Protein AF-A0A831M1P0-F1 (afdb_monomer_lite)

Sequence (87 aa):
MQKMNPPKCDDLDYIHFLIAAQKVFTCTEAARCQPEGQHSPAHDAFTRLLRRQPLDTEALWQEAKAFVDPKRGLLVLDDTTLDKPYA

Structure (mmCIF, N/CA/C/O backbone):
data_AF-A0A831M1P0-F1
#
_entry.id   AF-A0A831M1P0-F1
#
loop_
_atom_site.group_PDB
_atom_site.id
_atom_site.type_symbol
_atom_site.label_atom_id
_atom_site.label_alt_id
_atom_site.label_comp_id
_atom_site.label_asym_id
_atom_site.label_entity_id
_atom_site.label_seq_id
_atom_site.pdbx_PDB_ins_code
_atom_site.Cartn_x
_atom_site.Cartn_y
_atom_site.Cartn_z
_atom_site.occupancy
_atom_site.B_iso_or_equiv
_atom_site.auth_seq_id
_atom_site.auth_comp_id
_atom_site.auth_asym_id
_atom_site.auth_atom_id
_atom_site.pdbx_PDB_model_num
ATOM 1 N N . MET A 1 1 ? 29.530 18.104 -8.405 1.00 44.66 1 MET A N 1
ATOM 2 C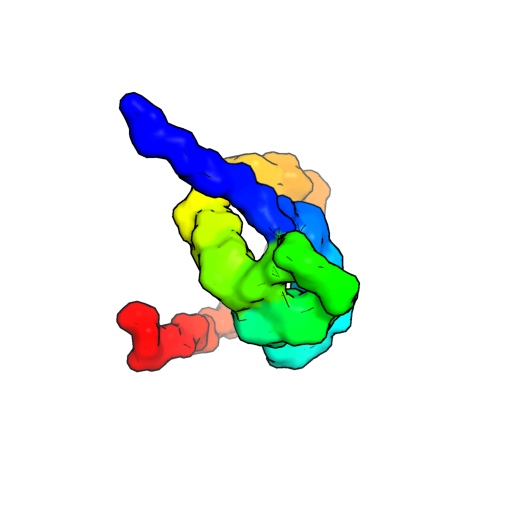 CA . MET A 1 1 ? 28.295 17.441 -7.925 1.00 44.66 1 MET A CA 1
ATOM 3 C C . MET A 1 1 ? 27.906 16.391 -8.954 1.00 44.66 1 MET A C 1
ATOM 5 O O . MET A 1 1 ? 27.749 16.741 -10.116 1.00 44.66 1 MET A O 1
ATOM 9 N N . GLN A 1 2 ? 27.870 15.111 -8.576 1.00 51.00 2 GLN A N 1
ATOM 10 C CA . GLN A 1 2 ? 27.491 14.020 -9.483 1.00 51.00 2 GLN A CA 1
ATOM 11 C C . GLN A 1 2 ? 26.021 14.202 -9.892 1.00 51.00 2 GLN A C 1
ATOM 13 O O . GLN A 1 2 ? 25.157 14.357 -9.031 1.00 51.00 2 GLN A O 1
ATOM 18 N N . LYS A 1 3 ? 25.744 14.233 -11.199 1.00 56.38 3 LYS A N 1
ATOM 19 C CA . LYS A 1 3 ? 24.388 14.368 -11.743 1.00 56.38 3 LYS A CA 1
ATOM 20 C C . LYS A 1 3 ? 23.629 13.073 -11.440 1.00 56.38 3 LYS A C 1
ATOM 22 O O . LYS A 1 3 ? 23.857 12.060 -12.093 1.00 56.38 3 LYS A O 1
ATOM 27 N N . MET A 1 4 ? 22.796 13.083 -10.402 1.00 71.88 4 MET A N 1
ATOM 28 C CA . MET A 1 4 ? 21.939 11.945 -10.076 1.00 71.88 4 MET A CA 1
ATOM 29 C C . MET A 1 4 ? 20.888 11.795 -11.178 1.00 71.88 4 MET A C 1
ATOM 31 O O . MET A 1 4 ? 20.286 12.785 -11.597 1.00 71.88 4 MET A O 1
ATOM 35 N N . ASN A 1 5 ? 20.686 10.571 -11.666 1.00 76.19 5 ASN A N 1
ATOM 36 C CA . ASN A 1 5 ? 19.622 10.304 -12.628 1.00 76.19 5 ASN A CA 1
ATOM 37 C C . ASN A 1 5 ? 18.265 10.672 -12.008 1.00 76.19 5 ASN A C 1
ATOM 39 O O . ASN A 1 5 ? 18.055 10.396 -10.818 1.00 76.19 5 ASN A O 1
ATOM 43 N N . PRO A 1 6 ? 17.352 11.281 -12.784 1.00 84.12 6 PRO A N 1
ATOM 44 C CA . PRO A 1 6 ? 16.021 11.598 -12.289 1.00 84.12 6 PRO A CA 1
ATOM 45 C C . PRO A 1 6 ? 15.298 10.317 -11.830 1.00 84.12 6 PRO A C 1
ATOM 47 O O . PRO A 1 6 ? 15.589 9.227 -12.341 1.00 84.12 6 PRO A O 1
ATOM 50 N N . PRO A 1 7 ? 14.392 10.416 -10.840 1.00 88.31 7 PRO A N 1
ATOM 51 C CA . PRO A 1 7 ? 13.554 9.287 -10.450 1.00 88.31 7 PRO A CA 1
ATOM 52 C C . PRO A 1 7 ? 12.756 8.775 -11.657 1.00 88.31 7 PRO A C 1
ATOM 54 O O . PRO A 1 7 ? 12.300 9.562 -12.481 1.00 88.31 7 PRO A O 1
ATOM 57 N N . LYS A 1 8 ? 12.632 7.448 -11.768 1.00 90.25 8 LYS A N 1
ATOM 58 C CA . LYS A 1 8 ? 11.899 6.775 -12.857 1.00 90.25 8 LYS A CA 1
ATOM 59 C C . LYS A 1 8 ? 10.424 6.502 -12.534 1.00 90.25 8 LYS A C 1
ATOM 61 O O . LYS A 1 8 ? 9.707 6.041 -13.407 1.00 90.25 8 LYS A O 1
ATOM 66 N N . CYS A 1 9 ? 10.028 6.710 -11.286 1.00 91.56 9 CYS A N 1
ATOM 67 C CA . CYS A 1 9 ? 8.675 6.533 -10.775 1.00 91.56 9 CYS A CA 1
ATOM 68 C C . CYS A 1 9 ? 8.430 7.571 -9.679 1.00 91.56 9 CYS A C 1
ATOM 70 O O . CYS A 1 9 ? 9.388 7.992 -9.010 1.00 91.56 9 CYS A O 1
ATOM 72 N N . ASP A 1 10 ? 7.173 7.941 -9.487 1.00 91.75 10 ASP A N 1
ATOM 73 C CA . ASP A 1 10 ? 6.721 8.838 -8.429 1.00 91.75 10 ASP A CA 1
ATOM 74 C C . ASP A 1 10 ? 5.790 8.137 -7.426 1.00 91.75 10 ASP A C 1
ATOM 76 O O . ASP A 1 10 ? 5.626 6.914 -7.423 1.00 91.75 10 ASP A O 1
ATOM 80 N N . ASP A 1 11 ? 5.270 8.914 -6.482 1.00 90.88 11 ASP A N 1
ATOM 81 C CA . ASP A 1 11 ? 4.375 8.445 -5.434 1.00 90.88 11 ASP A CA 1
ATOM 82 C C . ASP A 1 11 ? 3.023 7.977 -5.9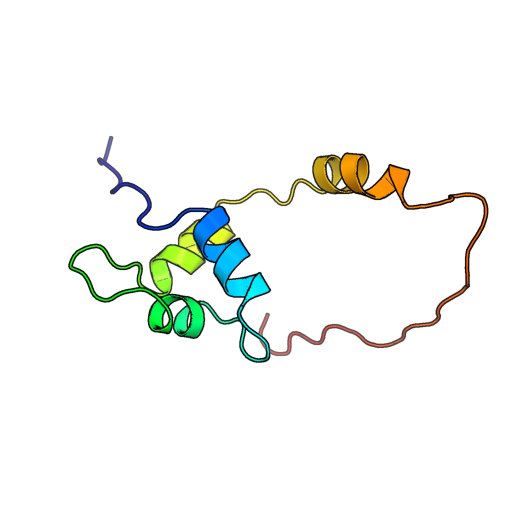81 1.00 90.88 11 ASP A C 1
ATOM 84 O O . ASP A 1 11 ? 2.529 6.936 -5.544 1.00 90.88 11 ASP A O 1
ATOM 88 N N . LEU A 1 12 ? 2.465 8.678 -6.968 1.00 92.38 12 LEU A N 1
ATOM 89 C CA . LEU A 1 12 ? 1.213 8.300 -7.623 1.00 92.38 12 LEU A CA 1
ATOM 90 C C . LEU A 1 12 ? 1.325 6.953 -8.336 1.00 92.38 12 LEU A C 1
ATOM 92 O O . LEU A 1 12 ? 0.410 6.136 -8.218 1.00 92.38 12 LEU A O 1
ATOM 96 N N . ASP A 1 13 ? 2.445 6.676 -9.007 1.00 91.88 13 ASP A N 1
ATOM 97 C CA . ASP A 1 13 ? 2.696 5.371 -9.629 1.00 91.88 13 ASP A CA 1
ATOM 98 C C . ASP A 1 13 ? 2.566 4.230 -8.610 1.00 91.88 13 ASP A C 1
ATOM 100 O O . ASP A 1 13 ? 1.932 3.201 -8.868 1.00 91.88 13 ASP A O 1
ATOM 104 N N . TYR A 1 14 ? 3.159 4.412 -7.426 1.00 92.81 14 TYR A N 1
ATOM 105 C CA . TYR A 1 14 ? 3.134 3.397 -6.378 1.00 92.81 14 TYR A CA 1
ATOM 106 C C . TYR A 1 14 ? 1.774 3.327 -5.669 1.00 92.81 14 TYR A C 1
ATOM 108 O O . TYR A 1 14 ? 1.310 2.231 -5.364 1.00 92.81 14 TYR A O 1
ATOM 116 N N . ILE A 1 15 ? 1.092 4.458 -5.465 1.00 92.56 15 ILE A N 1
ATOM 117 C CA . ILE A 1 15 ? -0.267 4.503 -4.905 1.00 92.56 15 ILE A CA 1
ATOM 118 C C . ILE A 1 15 ? -1.249 3.769 -5.821 1.00 92.56 15 ILE A C 1
ATOM 120 O O . ILE A 1 15 ? -2.009 2.925 -5.349 1.00 92.56 15 ILE A O 1
ATOM 124 N N . HIS A 1 16 ? -1.209 4.022 -7.131 1.00 94.31 16 HIS A N 1
ATOM 125 C CA . HIS A 1 16 ? -2.055 3.309 -8.088 1.00 94.31 16 HIS A CA 1
ATOM 126 C C . HIS A 1 16 ? -1.772 1.806 -8.088 1.00 94.31 16 HIS A C 1
ATOM 128 O O . HIS A 1 16 ? -2.711 1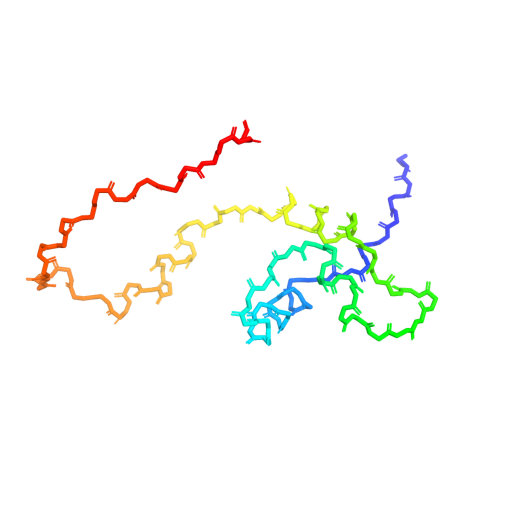.009 -8.118 1.00 94.31 16 HIS A O 1
ATOM 134 N N . PHE A 1 17 ? -0.499 1.408 -7.987 1.00 94.56 17 PHE A N 1
ATOM 135 C CA . PHE A 1 17 ? -0.143 0.005 -7.796 1.00 94.56 17 PHE A CA 1
ATOM 136 C C . PHE A 1 17 ? -0.761 -0.570 -6.514 1.00 94.56 17 PHE A C 1
ATOM 138 O O . PHE A 1 17 ? -1.360 -1.638 -6.581 1.00 94.56 17 PHE A O 1
ATOM 145 N N . LEU A 1 18 ? -0.672 0.122 -5.373 1.00 93.69 18 LEU A N 1
ATOM 146 C CA . LEU A 1 18 ? -1.246 -0.348 -4.105 1.00 93.69 18 LEU A CA 1
ATOM 147 C C . LEU A 1 18 ? -2.775 -0.456 -4.145 1.00 93.69 18 LEU A C 1
ATOM 149 O O . LEU A 1 18 ? -3.325 -1.390 -3.571 1.00 93.69 18 LEU A O 1
ATOM 153 N N . ILE A 1 19 ? -3.455 0.463 -4.836 1.00 93.88 19 ILE A N 1
ATOM 154 C CA . ILE A 1 19 ? -4.914 0.424 -5.020 1.00 93.88 19 ILE A CA 1
ATOM 155 C C . ILE A 1 19 ? -5.321 -0.758 -5.913 1.00 93.88 19 ILE A C 1
ATOM 157 O O . ILE A 1 19 ? -6.347 -1.394 -5.672 1.00 93.88 19 ILE A O 1
ATOM 161 N N . ALA A 1 20 ? -4.536 -1.056 -6.952 1.00 93.88 20 ALA A N 1
ATOM 162 C CA . ALA A 1 20 ? -4.839 -2.121 -7.906 1.00 93.88 20 ALA A CA 1
ATOM 163 C C . ALA A 1 20 ? -4.407 -3.519 -7.424 1.00 93.88 20 ALA A C 1
ATOM 165 O O . ALA A 1 20 ? -5.051 -4.522 -7.750 1.00 93.88 20 ALA A O 1
ATOM 166 N N . ALA A 1 21 ? -3.308 -3.613 -6.675 1.00 92.56 21 ALA A N 1
ATOM 167 C CA . ALA A 1 21 ? -2.779 -4.864 -6.155 1.00 92.56 21 ALA A CA 1
ATOM 168 C C . ALA A 1 21 ? -3.675 -5.399 -5.031 1.00 92.56 21 ALA A C 1
ATOM 170 O O . ALA A 1 21 ? -4.044 -4.685 -4.110 1.00 92.56 21 ALA A O 1
ATOM 171 N N . GLN A 1 22 ? -4.013 -6.688 -5.084 1.00 88.19 22 GLN A N 1
ATOM 172 C CA . GLN A 1 22 ? -4.925 -7.294 -4.100 1.00 88.19 22 GLN A CA 1
ATOM 173 C C . GLN A 1 22 ? -4.225 -8.219 -3.101 1.00 88.19 22 GLN A C 1
ATOM 175 O O . GLN A 1 22 ? -4.810 -8.578 -2.084 1.00 88.19 22 GLN A O 1
ATOM 180 N N . LYS A 1 23 ? -3.010 -8.688 -3.417 1.00 88.38 23 LYS A N 1
ATOM 181 C CA . LYS A 1 23 ? -2.366 -9.790 -2.678 1.00 88.38 23 LYS A CA 1
ATOM 182 C C . LYS A 1 23 ? -0.872 -9.618 -2.459 1.00 88.38 23 LYS A C 1
ATOM 184 O O . LYS A 1 23 ? -0.374 -10.002 -1.408 1.00 88.38 23 LYS A O 1
ATOM 189 N N . VAL A 1 24 ? -0.148 -9.107 -3.453 1.00 91.25 24 VAL A N 1
ATOM 190 C CA . VAL A 1 24 ? 1.314 -9.042 -3.408 1.00 91.25 24 VAL A CA 1
ATOM 191 C C . VAL A 1 24 ? 1.754 -7.606 -3.644 1.00 91.25 24 VAL A C 1
ATOM 193 O O . VAL A 1 24 ? 1.495 -7.038 -4.700 1.00 91.25 24 VAL A O 1
ATOM 196 N N . PHE A 1 25 ? 2.414 -7.034 -2.639 1.00 91.94 25 PHE A N 1
ATOM 197 C CA . PHE A 1 25 ? 2.747 -5.609 -2.559 1.00 91.94 25 PHE A CA 1
ATOM 198 C C . PHE A 1 25 ? 4.264 -5.389 -2.530 1.00 91.94 25 PHE A C 1
ATOM 200 O O . PHE A 1 25 ? 4.782 -4.608 -1.735 1.00 91.94 25 PHE A O 1
ATOM 207 N N . THR A 1 26 ? 5.008 -6.141 -3.341 1.00 93.69 26 THR A N 1
ATOM 208 C CA . THR A 1 26 ? 6.469 -6.021 -3.401 1.00 93.69 26 THR A CA 1
ATOM 209 C C . THR A 1 26 ? 6.892 -5.068 -4.517 1.00 93.69 26 THR A C 1
ATOM 211 O O . THR A 1 26 ? 6.217 -4.939 -5.538 1.00 93.69 26 THR A O 1
ATOM 214 N N . CYS A 1 27 ? 8.076 -4.464 -4.387 1.00 94.19 27 CYS A N 1
ATOM 215 C CA . CYS A 1 27 ? 8.665 -3.648 -5.454 1.00 94.19 27 CYS A CA 1
ATOM 216 C C . CYS A 1 27 ? 8.898 -4.436 -6.758 1.00 94.19 27 CYS A C 1
ATOM 218 O O . CYS A 1 27 ? 8.945 -3.845 -7.834 1.00 94.19 27 CYS A O 1
ATOM 220 N N . THR A 1 28 ? 9.074 -5.761 -6.681 1.00 95.25 28 THR A N 1
ATOM 221 C CA . THR A 1 28 ? 9.201 -6.624 -7.867 1.00 95.25 28 THR A CA 1
ATOM 222 C C . THR A 1 28 ? 7.876 -6.771 -8.599 1.00 95.25 28 THR A C 1
ATOM 224 O O . THR A 1 28 ? 7.854 -6.692 -9.823 1.00 95.25 28 THR A O 1
ATOM 227 N N . GLU A 1 29 ? 6.773 -6.913 -7.865 1.00 95.69 29 GLU A N 1
ATOM 228 C CA . GLU A 1 29 ? 5.437 -6.944 -8.459 1.00 95.69 29 GLU A CA 1
ATOM 229 C C . GLU A 1 29 ? 5.045 -5.577 -9.009 1.00 95.69 29 GLU A C 1
ATOM 231 O O . GLU A 1 29 ? 4.519 -5.508 -10.117 1.00 95.69 29 GLU A O 1
ATOM 236 N N . ALA A 1 30 ? 5.381 -4.497 -8.296 1.00 94.62 30 ALA A N 1
ATOM 237 C CA . ALA A 1 30 ? 5.192 -3.135 -8.785 1.00 94.62 30 ALA A CA 1
ATOM 238 C C . ALA A 1 30 ? 5.883 -2.938 -10.138 1.00 94.62 30 ALA A C 1
ATOM 240 O O . ALA A 1 30 ? 5.247 -2.475 -11.073 1.00 94.62 30 ALA A O 1
ATOM 241 N N . ALA A 1 31 ? 7.141 -3.370 -10.278 1.00 94.75 31 ALA A N 1
ATOM 242 C CA . ALA A 1 31 ? 7.872 -3.304 -11.543 1.00 94.75 31 ALA A CA 1
ATOM 243 C C . ALA A 1 31 ? 7.273 -4.193 -12.643 1.00 94.75 31 ALA A C 1
ATOM 245 O O . ALA A 1 31 ? 7.249 -3.792 -13.802 1.00 94.75 31 ALA A O 1
ATOM 246 N N . ARG A 1 32 ? 6.768 -5.385 -12.300 1.00 93.75 32 ARG A N 1
ATOM 247 C CA . ARG A 1 32 ? 6.140 -6.294 -13.273 1.00 93.75 32 ARG A CA 1
ATOM 248 C C . ARG A 1 32 ? 4.847 -5.719 -13.858 1.00 93.75 32 ARG A C 1
ATOM 250 O O . ARG A 1 32 ? 4.535 -5.992 -15.010 1.00 93.75 32 ARG A O 1
ATOM 257 N N . CYS A 1 33 ? 4.084 -4.969 -13.067 1.00 91.56 33 CYS A N 1
ATOM 258 C CA . CYS A 1 33 ? 2.798 -4.406 -13.485 1.00 91.56 33 CYS A CA 1
ATOM 259 C C . CYS A 1 33 ? 2.924 -3.128 -14.332 1.00 91.56 33 CYS A C 1
ATOM 261 O O . CYS A 1 33 ? 1.904 -2.585 -14.753 1.00 91.56 33 CYS A O 1
ATOM 263 N N . GLN A 1 34 ? 4.140 -2.634 -14.567 1.00 90.38 34 GLN A N 1
ATOM 264 C CA . GLN A 1 34 ? 4.358 -1.411 -15.334 1.00 90.38 34 GLN A CA 1
ATOM 265 C C . GLN A 1 34 ? 4.309 -1.673 -16.842 1.00 90.38 34 GLN A C 1
ATOM 267 O O . GLN A 1 34 ? 4.739 -2.737 -17.294 1.00 90.38 34 GLN A O 1
ATOM 272 N N . PRO A 1 35 ? 3.829 -0.706 -17.645 1.00 88.56 35 PRO A N 1
ATOM 273 C CA . PRO A 1 35 ? 3.864 -0.812 -19.097 1.00 88.56 35 PRO A CA 1
ATOM 274 C C . PRO A 1 35 ? 5.286 -1.043 -19.621 1.00 88.56 35 PRO A C 1
ATOM 276 O O . PRO A 1 35 ? 6.255 -0.464 -19.120 1.00 88.56 35 PRO A O 1
ATOM 279 N N . GLU A 1 36 ? 5.422 -1.860 -20.663 1.00 87.75 36 GLU A N 1
ATOM 280 C CA . GLU A 1 36 ? 6.713 -2.081 -21.312 1.00 87.75 36 GLU A CA 1
ATOM 281 C C . GLU A 1 36 ? 7.232 -0.791 -21.965 1.00 87.75 36 GLU A C 1
ATOM 283 O O . GLU A 1 36 ? 6.506 -0.076 -22.657 1.00 87.75 36 GLU A O 1
ATOM 288 N N . GLY A 1 37 ? 8.514 -0.483 -21.757 1.00 86.19 37 GLY A N 1
ATOM 289 C CA . GLY A 1 37 ? 9.142 0.696 -22.343 1.00 86.19 37 GLY A CA 1
ATOM 290 C C . GLY A 1 37 ? 10.567 0.925 -21.850 1.00 86.19 37 GLY A C 1
ATOM 291 O O . GLY A 1 37 ? 10.963 0.457 -20.785 1.00 86.19 37 GLY A O 1
ATOM 292 N N . GLN A 1 38 ? 11.345 1.698 -22.612 1.00 81.75 38 GLN A N 1
ATOM 293 C CA . GLN A 1 38 ? 12.763 1.969 -22.323 1.00 81.75 38 GLN A CA 1
ATOM 294 C C . GLN A 1 38 ? 12.998 2.627 -20.947 1.00 81.75 38 GLN A C 1
ATOM 296 O O . GLN A 1 38 ? 14.071 2.488 -20.359 1.00 81.75 38 GLN A O 1
ATOM 301 N N . HIS A 1 39 ? 11.990 3.327 -20.423 1.00 83.12 39 HIS A N 1
ATOM 302 C CA . HIS A 1 39 ? 12.051 4.041 -19.146 1.00 83.12 39 HIS A CA 1
ATOM 303 C C . HIS A 1 39 ? 11.250 3.371 -18.027 1.00 83.12 39 HIS A C 1
ATOM 305 O O . HIS A 1 39 ? 11.147 3.951 -16.949 1.00 83.12 39 HIS A O 1
ATOM 311 N N . SER A 1 40 ? 10.732 2.159 -18.253 1.00 89.00 40 SER A N 1
ATOM 312 C CA . SER A 1 40 ? 9.891 1.481 -17.270 1.00 89.00 40 SER A CA 1
ATOM 313 C C . SER A 1 40 ? 10.661 1.248 -15.952 1.00 89.00 40 SER A C 1
ATOM 315 O O . SER A 1 40 ? 11.838 0.847 -15.985 1.00 89.00 40 SER A O 1
ATOM 317 N N . PRO A 1 41 ? 10.078 1.580 -14.785 1.00 92.31 41 PRO A N 1
ATOM 318 C CA . PRO A 1 41 ? 10.782 1.519 -13.513 1.00 92.31 41 PRO A CA 1
ATOM 319 C C . PRO A 1 41 ? 10.974 0.067 -13.061 1.00 92.31 41 PRO A C 1
ATOM 321 O O . PRO A 1 41 ? 10.036 -0.716 -12.946 1.00 92.31 41 PRO A O 1
ATOM 324 N N . ALA A 1 42 ? 12.222 -0.284 -12.756 1.00 93.31 42 ALA A N 1
ATOM 325 C CA . ALA A 1 42 ? 12.551 -1.555 -12.125 1.00 93.31 42 ALA A CA 1
ATOM 326 C C . ALA A 1 42 ? 12.295 -1.507 -10.607 1.00 93.31 42 ALA A C 1
ATOM 328 O O . ALA A 1 42 ? 12.087 -0.444 -10.018 1.00 93.31 42 ALA A O 1
ATOM 329 N N . HIS A 1 43 ? 12.370 -2.666 -9.948 1.00 93.50 43 HIS A N 1
ATOM 330 C CA . HIS A 1 43 ? 12.102 -2.797 -8.511 1.00 93.50 43 HIS A CA 1
ATOM 331 C C . HIS A 1 43 ? 12.983 -1.883 -7.636 1.00 93.50 43 HIS A C 1
ATOM 333 O O . HIS A 1 43 ? 12.544 -1.389 -6.599 1.00 93.50 43 HIS A O 1
ATOM 339 N N . ASP A 1 44 ? 14.224 -1.619 -8.049 1.00 93.44 44 ASP A N 1
ATOM 340 C CA . ASP A 1 44 ? 15.158 -0.751 -7.330 1.00 93.44 44 ASP A CA 1
ATOM 341 C C . ASP A 1 44 ? 14.765 0.739 -7.400 1.00 93.44 44 ASP A C 1
ATOM 343 O O . ASP A 1 44 ? 15.111 1.512 -6.503 1.00 93.44 44 ASP A O 1
ATOM 347 N N . ALA A 1 45 ? 14.022 1.156 -8.431 1.00 93.56 45 ALA A N 1
ATOM 348 C CA . ALA A 1 45 ? 13.453 2.495 -8.535 1.00 93.56 45 ALA A CA 1
ATOM 349 C C . ALA A 1 45 ? 12.386 2.714 -7.455 1.00 93.56 45 ALA A C 1
ATOM 351 O O . ALA A 1 45 ? 12.506 3.679 -6.700 1.00 93.56 45 ALA A O 1
ATOM 352 N N . PHE A 1 46 ? 11.453 1.769 -7.297 1.00 94.19 46 PHE A N 1
ATOM 353 C CA . PHE A 1 46 ? 10.444 1.798 -6.232 1.00 94.19 46 PHE A CA 1
ATOM 354 C C . PHE A 1 46 ? 11.076 1.728 -4.839 1.00 94.19 46 PHE A C 1
ATOM 356 O O . PHE A 1 46 ? 10.748 2.530 -3.970 1.00 94.19 46 PHE A O 1
ATOM 363 N N . THR A 1 47 ? 12.070 0.860 -4.629 1.00 93.25 47 THR A N 1
ATOM 364 C CA . THR A 1 47 ? 12.798 0.815 -3.349 1.00 93.25 47 THR A CA 1
ATOM 365 C C . THR A 1 47 ? 13.454 2.158 -3.020 1.00 93.25 47 THR A C 1
ATOM 367 O O . THR A 1 47 ? 13.432 2.597 -1.871 1.00 93.25 47 THR A O 1
ATOM 370 N N . ARG A 1 48 ? 14.040 2.843 -4.012 1.00 93.25 48 ARG A N 1
ATOM 371 C CA . ARG A 1 48 ? 14.622 4.178 -3.810 1.00 93.25 48 ARG A CA 1
ATOM 372 C C . ARG A 1 48 ? 13.564 5.250 -3.572 1.00 93.25 48 ARG A C 1
ATOM 374 O O . ARG A 1 48 ? 13.845 6.144 -2.784 1.00 93.25 48 ARG A O 1
ATOM 381 N N . LEU A 1 49 ? 12.408 5.182 -4.231 1.00 92.62 49 LEU A N 1
ATOM 382 C CA . LEU A 1 49 ? 11.274 6.074 -3.978 1.00 92.62 49 LEU A CA 1
ATOM 383 C C . LEU A 1 49 ? 10.835 5.963 -2.512 1.00 92.62 49 LEU A C 1
ATOM 385 O O . LEU A 1 49 ? 10.903 6.948 -1.783 1.00 92.62 49 LEU A O 1
ATOM 389 N N . LEU A 1 50 ? 10.507 4.749 -2.061 1.00 90.62 50 LEU A N 1
ATOM 390 C CA . LEU A 1 50 ? 10.015 4.495 -0.704 1.00 90.62 50 LEU A CA 1
ATOM 391 C C . LEU A 1 50 ? 11.024 4.890 0.377 1.00 90.62 50 LEU A C 1
ATOM 393 O O . LEU A 1 50 ? 10.650 5.429 1.409 1.00 90.62 50 LEU A O 1
ATOM 397 N N . ARG A 1 51 ? 12.323 4.678 0.136 1.00 89.81 51 ARG A N 1
ATOM 398 C CA . ARG A 1 51 ? 13.382 5.079 1.079 1.00 89.81 51 ARG A CA 1
ATOM 399 C C . ARG A 1 51 ? 13.583 6.591 1.191 1.00 89.81 51 ARG A C 1
ATOM 401 O O . ARG A 1 51 ? 14.185 7.034 2.162 1.00 89.81 51 ARG A O 1
ATOM 408 N N . ARG A 1 52 ? 13.177 7.370 0.185 1.00 88.44 52 ARG A N 1
ATOM 409 C CA . ARG A 1 52 ? 13.318 8.837 0.194 1.00 88.44 52 ARG A CA 1
ATOM 410 C C . ARG A 1 52 ? 12.135 9.531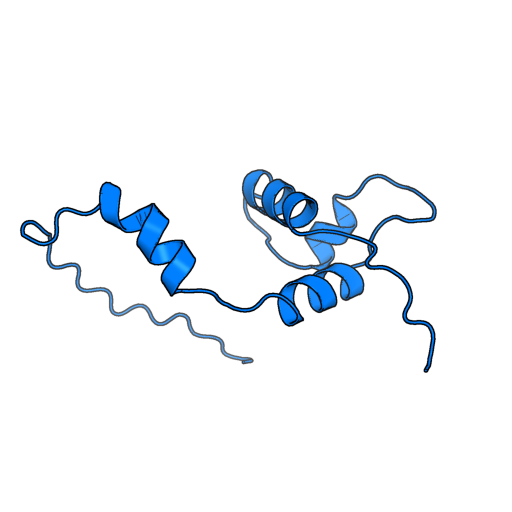 0.844 1.00 88.44 52 ARG A C 1
ATOM 412 O O . ARG A 1 52 ? 12.285 10.682 1.239 1.00 88.44 52 ARG A O 1
ATOM 419 N N . GLN A 1 53 ? 10.977 8.880 0.892 1.00 80.94 53 GLN A N 1
ATOM 420 C CA . GLN A 1 53 ? 9.777 9.499 1.423 1.00 80.94 53 GLN A CA 1
ATOM 421 C C . GLN A 1 53 ? 9.876 9.600 2.949 1.00 80.94 53 GLN A C 1
ATOM 423 O O . GLN A 1 53 ? 10.023 8.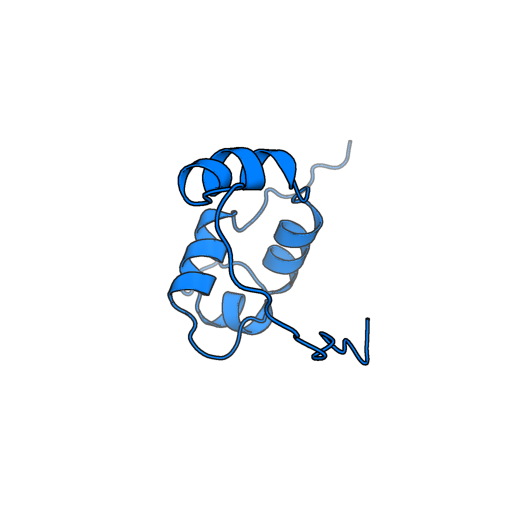573 3.618 1.00 80.94 53 GLN A O 1
ATOM 428 N N . PRO A 1 54 ? 9.826 10.817 3.516 1.00 75.56 54 PRO A N 1
ATOM 429 C CA . PRO A 1 54 ? 9.687 10.965 4.951 1.00 75.56 54 PRO A CA 1
ATOM 430 C C . PRO A 1 54 ? 8.318 10.421 5.369 1.00 75.56 54 PRO A C 1
ATOM 432 O O . PRO A 1 54 ? 7.308 10.690 4.720 1.00 75.56 54 PRO A O 1
ATOM 435 N N . LEU A 1 55 ? 8.283 9.660 6.461 1.00 73.06 55 LEU A N 1
ATOM 436 C CA . LEU A 1 55 ? 7.029 9.301 7.115 1.00 73.06 55 LEU A CA 1
ATOM 437 C C . LEU A 1 55 ? 6.514 10.550 7.839 1.00 73.06 55 LEU A C 1
ATOM 439 O O . LEU A 1 55 ? 6.866 10.785 8.993 1.00 73.06 55 LEU A O 1
ATOM 443 N N . ASP A 1 56 ? 5.733 11.379 7.149 1.00 83.62 56 ASP A N 1
ATOM 444 C CA . ASP A 1 56 ? 5.076 12.530 7.767 1.00 83.62 56 ASP A CA 1
ATOM 445 C C . ASP A 1 56 ? 3.782 12.082 8.455 1.00 83.62 56 ASP A C 1
ATOM 447 O O . ASP A 1 56 ? 2.680 12.119 7.903 1.00 83.62 56 ASP A O 1
ATOM 451 N N . THR A 1 57 ? 3.936 11.591 9.683 1.00 85.06 57 THR A N 1
ATOM 452 C CA . THR A 1 57 ? 2.810 11.140 10.505 1.00 85.06 57 THR A CA 1
ATOM 453 C C . THR A 1 57 ? 1.877 12.283 10.893 1.00 85.06 57 THR A C 1
ATOM 455 O O . THR A 1 57 ? 0.703 12.036 11.159 1.00 85.06 57 THR A O 1
ATOM 458 N N . GLU A 1 58 ? 2.379 13.520 10.933 1.00 91.19 58 GLU A N 1
ATOM 459 C CA . GLU A 1 58 ? 1.572 14.689 11.277 1.00 91.19 58 GLU A CA 1
ATOM 460 C C . GLU A 1 58 ? 0.630 15.037 10.127 1.00 91.19 58 GLU A C 1
ATOM 462 O O . GLU A 1 58 ? -0.570 15.174 10.353 1.00 91.19 58 GLU A O 1
ATOM 467 N N . ALA A 1 59 ? 1.136 15.094 8.891 1.00 88.44 59 ALA A N 1
ATOM 468 C CA . ALA A 1 59 ? 0.301 15.307 7.709 1.00 88.44 59 ALA A CA 1
ATOM 469 C C . ALA A 1 59 ? -0.822 14.261 7.616 1.00 88.44 59 ALA A C 1
ATOM 471 O O . ALA A 1 59 ? -1.992 14.618 7.472 1.00 88.44 59 ALA A O 1
ATOM 472 N N . LEU A 1 60 ? -0.485 12.980 7.818 1.00 88.62 60 LEU A N 1
ATOM 473 C CA . LEU A 1 60 ? -1.472 11.900 7.849 1.00 88.62 60 LEU A CA 1
ATOM 474 C C . LEU A 1 60 ? -2.531 12.115 8.941 1.00 88.62 60 LEU A C 1
ATOM 476 O O . LEU A 1 60 ? -3.726 11.942 8.699 1.00 88.62 60 LEU A O 1
ATOM 480 N N . TRP A 1 61 ? -2.116 12.499 10.150 1.00 91.50 61 TRP A N 1
ATOM 481 C CA . TRP A 1 61 ? -3.048 12.760 11.244 1.00 91.50 61 TRP A CA 1
ATOM 482 C C . TRP A 1 61 ? -3.968 13.952 10.956 1.00 91.50 61 TRP A C 1
ATOM 484 O O . TRP A 1 61 ? -5.163 13.888 11.249 1.00 91.50 61 TRP A O 1
ATOM 494 N N . GLN A 1 62 ? -3.451 15.022 10.347 1.00 94.25 62 GLN A N 1
ATOM 495 C CA . GLN A 1 62 ? -4.250 16.196 9.989 1.00 94.25 62 GLN A CA 1
ATOM 496 C C . GLN A 1 62 ? -5.374 15.866 8.999 1.00 94.25 62 GLN A C 1
ATOM 498 O O . GLN A 1 62 ? -6.454 16.451 9.109 1.00 94.25 62 GLN A O 1
ATOM 503 N N . GLU A 1 63 ? -5.153 14.916 8.091 1.00 91.69 63 GLU A N 1
ATOM 504 C CA . GLU A 1 63 ? -6.186 14.397 7.190 1.00 91.69 63 GLU A CA 1
ATOM 505 C C . GLU A 1 63 ? -7.152 13.444 7.912 1.00 91.69 63 GLU A C 1
ATOM 507 O O . GLU A 1 63 ? -8.372 13.572 7.794 1.00 91.69 63 GLU A O 1
ATOM 512 N N . ALA A 1 64 ? -6.623 12.512 8.710 1.00 93.06 64 ALA A N 1
ATOM 513 C CA . ALA A 1 64 ? -7.413 11.465 9.354 1.00 93.06 64 ALA A CA 1
ATOM 514 C C . ALA A 1 64 ? -8.310 11.974 10.496 1.00 93.06 64 ALA A C 1
ATOM 516 O O . ALA A 1 64 ? -9.402 11.442 10.704 1.00 93.06 64 ALA A O 1
ATOM 517 N N . LYS A 1 65 ? -7.887 13.009 11.237 1.00 94.50 65 LYS A N 1
ATOM 518 C CA . LYS A 1 65 ? -8.567 13.480 12.462 1.00 94.50 65 LYS A CA 1
ATOM 519 C C . LYS A 1 65 ? -10.036 13.859 12.254 1.00 94.50 65 LYS A C 1
ATOM 521 O O . LYS A 1 65 ? -10.814 13.777 13.196 1.00 94.50 65 LYS A O 1
ATOM 526 N N . ALA A 1 66 ? -10.425 14.279 11.047 1.00 94.75 66 ALA A N 1
ATOM 527 C CA . ALA A 1 66 ? -11.810 14.638 10.731 1.00 94.75 66 ALA A CA 1
ATOM 528 C C . ALA A 1 66 ? -12.758 13.424 10.748 1.00 94.75 66 ALA A C 1
ATOM 530 O O . ALA A 1 66 ? -13.966 13.585 10.912 1.00 94.75 66 ALA A O 1
ATOM 531 N N . PHE A 1 67 ? -12.210 12.217 10.599 1.00 93.44 67 PHE A N 1
ATOM 532 C CA . PHE A 1 67 ? -12.946 10.955 10.578 1.00 93.44 67 PHE A CA 1
ATOM 533 C C . PHE A 1 67 ? -12.923 10.224 11.927 1.00 93.44 67 PHE A C 1
ATOM 535 O O . PHE A 1 67 ? -13.515 9.154 12.057 1.00 93.44 67 PHE A O 1
ATOM 542 N N . VAL A 1 68 ? -12.252 10.788 12.934 1.00 90.12 68 VAL A N 1
ATOM 543 C CA . VAL A 1 68 ? -12.115 10.203 14.269 1.00 90.12 68 VAL A CA 1
ATOM 544 C C . VAL A 1 68 ? -12.904 11.051 15.260 1.00 90.12 68 VAL A C 1
ATOM 546 O O . VAL A 1 68 ? -12.732 12.265 15.312 1.00 90.12 68 VAL A O 1
ATOM 549 N N . ASP A 1 69 ? -13.744 10.421 16.082 1.00 92.19 69 ASP A N 1
ATOM 550 C CA . ASP A 1 69 ? -14.320 11.065 17.266 1.00 92.19 69 ASP A CA 1
ATOM 551 C C . ASP A 1 69 ? -13.451 10.724 18.488 1.00 92.19 69 ASP A C 1
ATOM 553 O O . ASP A 1 69 ? -13.527 9.604 18.989 1.00 92.19 69 ASP A O 1
ATOM 557 N N . PRO A 1 70 ? -12.643 11.654 19.027 1.00 86.50 70 PRO A N 1
ATOM 558 C CA . PRO A 1 70 ? -11.749 11.346 20.144 1.00 86.50 70 PRO A CA 1
ATOM 559 C C . PRO A 1 70 ? -12.486 11.022 21.451 1.00 86.50 70 PRO A C 1
ATOM 561 O O . PRO A 1 70 ? -11.870 10.534 22.396 1.00 86.50 70 PRO A O 1
ATOM 564 N N . LYS A 1 71 ? -13.787 11.333 21.547 1.00 92.44 71 LYS A N 1
ATOM 565 C CA . LYS A 1 71 ? -14.602 11.120 22.754 1.00 92.44 71 LYS A CA 1
ATOM 566 C C . LYS A 1 71 ? -15.388 9.811 22.714 1.00 92.44 71 LYS A C 1
ATOM 568 O O . LYS A 1 71 ? -16.043 9.475 23.702 1.00 92.44 71 LYS A O 1
ATOM 573 N N . ARG A 1 72 ? -15.366 9.088 21.593 1.00 91.56 72 ARG A N 1
ATOM 574 C CA . ARG A 1 72 ? -16.114 7.843 21.398 1.00 91.56 72 ARG A CA 1
ATOM 575 C C . ARG A 1 72 ? -15.218 6.810 20.735 1.00 91.56 72 ARG A C 1
ATOM 577 O O . ARG A 1 72 ? -14.568 7.088 19.741 1.00 91.56 72 ARG A O 1
ATOM 584 N N . GLY A 1 73 ? -15.219 5.590 21.250 1.00 87.94 73 GLY A N 1
ATOM 585 C CA . GLY A 1 73 ? -14.382 4.539 20.691 1.00 87.94 73 GLY A CA 1
ATOM 586 C C . GLY A 1 73 ? -14.758 3.158 21.191 1.00 87.94 73 GLY A C 1
ATOM 587 O O . GLY A 1 73 ? -15.629 2.997 22.046 1.00 87.94 73 GLY A O 1
ATOM 588 N N . LEU A 1 74 ? -14.080 2.168 20.627 1.00 89.50 74 LEU A N 1
ATOM 589 C CA . LEU A 1 74 ? -14.128 0.772 21.035 1.00 89.50 74 LEU A CA 1
ATOM 590 C C . LEU A 1 74 ? -12.734 0.397 21.539 1.00 89.50 74 LEU A C 1
ATOM 592 O O . LEU A 1 74 ? -11.736 0.792 20.940 1.00 89.50 74 LEU A O 1
ATOM 596 N N . LEU A 1 75 ? -12.663 -0.374 22.622 1.00 84.75 75 LEU A N 1
ATOM 597 C CA . LEU A 1 75 ? -11.417 -1.021 23.015 1.00 84.75 75 LEU A CA 1
ATOM 598 C C . LEU A 1 75 ? -11.222 -2.246 22.118 1.00 84.75 75 LEU A C 1
ATOM 600 O O . LEU A 1 75 ? -11.939 -3.235 22.261 1.00 84.75 75 LEU A O 1
ATOM 604 N N . VAL A 1 76 ? -10.266 -2.166 21.197 1.00 85.06 76 VAL A N 1
ATOM 605 C CA . VAL A 1 76 ? -9.837 -3.298 20.371 1.00 85.06 76 VAL A CA 1
ATOM 606 C C . VAL A 1 76 ? -8.535 -3.823 20.964 1.00 85.06 76 VAL A C 1
ATOM 608 O O . VAL A 1 76 ? -7.528 -3.122 20.957 1.00 85.06 76 VAL A O 1
ATOM 611 N N . LEU A 1 77 ? -8.578 -5.030 21.529 1.00 83.81 77 LEU A N 1
ATOM 612 C CA . LEU A 1 77 ? -7.383 -5.743 21.974 1.00 83.81 77 LEU A CA 1
ATOM 613 C C . LEU A 1 77 ? -6.882 -6.578 20.800 1.00 83.81 77 LEU A C 1
ATOM 615 O O . LEU A 1 77 ? -7.493 -7.588 20.455 1.00 83.81 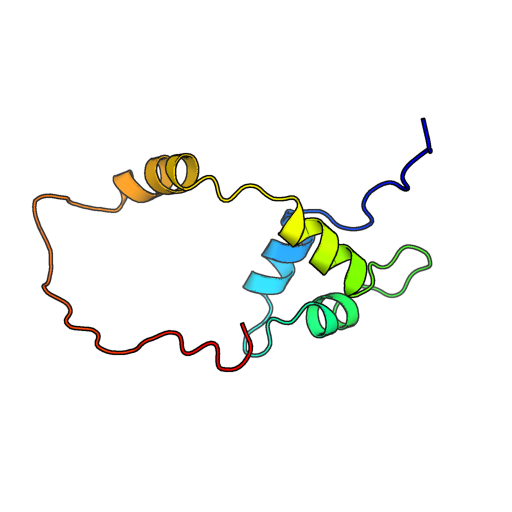77 LEU A O 1
ATOM 619 N N . ASP A 1 78 ? -5.806 -6.117 20.180 1.00 84.19 78 ASP A N 1
ATOM 620 C CA . ASP A 1 78 ? -5.093 -6.832 19.131 1.00 84.19 78 ASP A CA 1
ATOM 621 C C . ASP A 1 78 ? -3.704 -7.202 19.661 1.00 84.19 78 ASP A C 1
ATOM 623 O O . ASP A 1 78 ? -2.922 -6.320 20.014 1.00 84.19 78 ASP A O 1
ATOM 627 N N . ASP A 1 79 ? -3.436 -8.502 19.777 1.00 81.50 79 ASP A N 1
ATOM 628 C CA . ASP A 1 79 ? -2.132 -9.055 20.181 1.00 81.50 79 ASP A CA 1
ATOM 629 C C . ASP A 1 79 ? -1.332 -9.533 18.955 1.00 81.50 79 ASP A C 1
ATOM 631 O O . ASP A 1 79 ? -0.341 -10.251 19.073 1.00 81.50 79 ASP A O 1
ATOM 635 N N . THR A 1 80 ? -1.769 -9.173 17.739 1.00 80.44 80 THR A N 1
ATOM 636 C CA . THR A 1 80 ? -0.993 -9.471 16.537 1.00 80.44 80 THR A CA 1
ATOM 637 C C . THR A 1 80 ? 0.160 -8.483 16.404 1.00 80.44 80 THR A C 1
ATOM 639 O O . THR A 1 80 ? -0.007 -7.278 16.218 1.00 80.44 80 THR A O 1
ATOM 642 N N . THR A 1 81 ? 1.382 -8.993 16.496 1.00 71.75 81 THR A N 1
ATOM 643 C CA . THR A 1 81 ? 2.563 -8.253 16.068 1.00 71.75 81 THR A CA 1
ATOM 644 C C . THR A 1 81 ? 2.699 -8.386 14.560 1.00 71.75 81 THR A C 1
ATOM 646 O O . THR A 1 81 ? 2.483 -9.452 13.978 1.00 71.75 81 THR A O 1
ATOM 649 N N . LEU A 1 82 ? 3.104 -7.303 13.894 1.00 70.25 82 LEU A N 1
ATOM 650 C CA . LEU A 1 82 ? 3.638 -7.416 12.544 1.00 70.25 82 LEU A CA 1
ATOM 651 C C . LEU A 1 82 ? 5.030 -8.041 12.664 1.00 70.25 82 LEU A C 1
ATOM 653 O O . LEU A 1 82 ? 6.037 -7.331 12.633 1.00 70.25 82 LEU A O 1
ATOM 657 N N . ASP A 1 83 ? 5.081 -9.357 12.869 1.00 61.59 83 ASP A N 1
ATOM 658 C CA . ASP A 1 83 ? 6.332 -10.098 12.879 1.00 61.59 83 ASP A CA 1
ATOM 659 C C . ASP A 1 83 ? 7.024 -9.848 11.541 1.00 61.59 83 ASP A C 1
ATOM 661 O O . ASP A 1 83 ? 6.569 -10.257 10.471 1.00 61.59 83 ASP A O 1
ATOM 665 N N . LYS A 1 84 ? 8.137 -9.120 11.604 1.00 63.00 84 LYS A N 1
ATOM 666 C CA . LYS A 1 84 ? 9.084 -8.991 10.504 1.00 63.00 84 LYS A CA 1
ATOM 667 C C . LYS A 1 84 ? 10.253 -9.908 10.839 1.00 63.00 84 LYS A C 1
ATOM 669 O O . LYS A 1 84 ? 11.263 -9.416 11.336 1.00 63.00 84 LYS A O 1
ATOM 674 N N . PRO A 1 85 ? 10.149 -11.227 10.582 1.00 57.69 85 PRO A N 1
ATOM 675 C CA . PRO A 1 85 ? 11.194 -12.191 10.938 1.00 57.69 85 PRO A CA 1
ATOM 676 C C . PRO A 1 85 ? 12.558 -11.894 10.291 1.00 57.69 85 PRO A C 1
ATOM 678 O O . PRO A 1 85 ? 13.551 -12.524 10.643 1.00 57.69 85 PRO A O 1
ATOM 681 N N . TYR A 1 86 ? 12.614 -10.932 9.364 1.00 54.94 86 TYR A N 1
ATOM 682 C CA . TYR A 1 86 ? 13.800 -10.543 8.608 1.00 54.94 86 TYR A CA 1
ATOM 683 C C . TYR A 1 86 ? 13.990 -9.015 8.504 1.00 54.94 86 TYR A C 1
ATOM 685 O O . TYR A 1 86 ? 14.547 -8.555 7.507 1.00 54.94 86 TYR A O 1
ATOM 693 N N . ALA A 1 87 ? 13.465 -8.225 9.454 1.00 51.81 87 ALA A N 1
ATOM 694 C CA . ALA A 1 87 ? 13.737 -6.779 9.505 1.00 51.81 87 ALA A CA 1
ATOM 695 C C . ALA A 1 87 ? 15.205 -6.468 9.828 1.00 51.81 87 ALA A C 1
ATOM 697 O O . ALA A 1 87 ? 15.791 -7.187 10.667 1.00 51.81 87 ALA A O 1
#

pLDDT: mean 85.96, std 11.45, range [44.66, 95.69]

Secondary structure (DSSP, 8-state):
---PPPPS--HHHHHHHHHH-SS---HHHHHHTSPPSTTPPPHHHHHHHHHHS---HHHHHHHHGGG--TT-------------TT-

Foldseek 3Di:
DPPDDDQLDAPVLLVVVVVPDDPDNALQVSQVPFDDDPSRDHSVSVVVRVVPDDPPVVVVCVVCVVVDDPVDDDDDDDPDDPDPVPD

Radius of gyration: 17.69 Å; chains: 1; bounding box: 44×30×45 Å